Protein AF-A0ABD2P1A4-F1 (afdb_monomer_lite)

Sequence (121 aa):
MTSKWTWSSPDCRTKKAIDFVISDRKDIVKDVSEIDNTLEYNENMSVNILFENIKNTITNAKGIHYHKTNEDQKLNQRTKLLIRRRREMSDKTAEYRSINLEIAKEMRKFRRVKNQKEIKT

Foldseek 3Di:
DPDDFPDADPVRPDTHNPDDDDDPDPLVVVLVVQLVVQQDDDPPDDPVRNVVSNVVSVVVSVVVVDPPPVCPPLADPVLVVLVVVLVVDDPPDPVNVVSVVVSVVRNVVVVVVVVVVVVVD

Radius of gyration: 23.7 Å; chains: 1; bounding box: 42×52×61 Å

pLDDT: mean 74.25, std 13.33, range [42.44, 93.81]

Secondary structure (DSSP, 8-state):
-PPPPSEE-TTS--EE-------S-HHHHHHHHHHHHH----TT--HHHHHHHHHHHHHHHHHHTT-------SS-HHHHHHHHHHHTS-TT-HHHHHHHHHHHHHHHHHHHHHHHHHHT-

Organism: NCBI:txid559131

Structure (mmCIF, N/CA/C/O backbone):
data_AF-A0ABD2P1A4-F1
#
_entry.id   AF-A0ABD2P1A4-F1
#
loop_
_atom_site.group_PDB
_atom_site.id
_atom_site.type_symbol
_atom_site.label_atom_id
_atom_site.label_alt_id
_atom_site.label_comp_id
_atom_site.label_asym_id
_atom_site.label_entity_id
_atom_site.label_seq_id
_atom_site.pdbx_PDB_ins_code
_atom_site.Cartn_x
_atom_site.Cartn_y
_atom_site.Cartn_z
_atom_site.occupancy
_atom_site.B_iso_or_equiv
_atom_site.auth_seq_id
_atom_site.auth_comp_id
_atom_site.auth_asym_id
_atom_site.auth_atom_id
_atom_site.pdbx_PDB_model_num
ATOM 1 N N . MET A 1 1 ? -5.187 17.565 4.190 1.00 42.44 1 MET A N 1
ATOM 2 C CA . MET A 1 1 ? -4.072 17.304 5.122 1.00 42.44 1 MET A CA 1
ATOM 3 C C . MET A 1 1 ? -3.500 18.650 5.514 1.00 42.44 1 MET A C 1
ATOM 5 O O . MET A 1 1 ? -2.906 19.311 4.677 1.00 42.44 1 MET A O 1
ATOM 9 N N . THR A 1 2 ? -3.792 19.116 6.721 1.00 43.03 2 THR A N 1
ATOM 10 C CA . THR A 1 2 ? -3.186 20.326 7.288 1.00 43.03 2 THR A CA 1
ATOM 11 C C . THR A 1 2 ? -1.789 19.969 7.778 1.00 43.03 2 THR A C 1
ATOM 13 O O . THR A 1 2 ? -1.655 19.079 8.614 1.00 43.03 2 THR A O 1
ATOM 16 N N . SER A 1 3 ? -0.756 20.608 7.230 1.00 53.50 3 SER A N 1
ATOM 17 C CA . SER A 1 3 ? 0.633 20.360 7.624 1.00 53.50 3 SER A CA 1
ATOM 18 C C . SER A 1 3 ? 0.848 20.726 9.095 1.00 53.50 3 SER A C 1
ATOM 20 O O . SER A 1 3 ? 0.607 21.868 9.488 1.00 53.50 3 SER A O 1
ATOM 22 N N . LYS A 1 4 ? 1.298 19.760 9.901 1.00 66.50 4 LYS A N 1
ATOM 23 C CA . LYS A 1 4 ? 1.754 19.974 11.279 1.00 66.50 4 LYS A CA 1
ATOM 24 C C . LYS A 1 4 ? 3.238 20.354 11.279 1.00 66.50 4 LYS A C 1
ATOM 26 O O . LYS A 1 4 ? 4.008 19.900 10.436 1.00 66.50 4 LYS A O 1
ATOM 31 N N . TRP A 1 5 ? 3.622 21.238 12.195 1.00 77.12 5 TRP A N 1
ATOM 32 C CA . TRP A 1 5 ? 4.995 21.727 12.319 1.00 77.12 5 TRP A CA 1
ATOM 33 C C . TRP A 1 5 ? 5.827 20.749 13.145 1.00 77.12 5 TRP A C 1
ATOM 35 O O . TRP A 1 5 ? 5.401 20.378 14.233 1.00 77.12 5 TRP A O 1
ATOM 45 N N . THR A 1 6 ? 7.003 20.361 12.652 1.00 73.81 6 THR A N 1
ATOM 46 C CA . THR A 1 6 ? 7.885 19.398 13.335 1.00 73.81 6 THR A CA 1
ATOM 47 C C . THR A 1 6 ? 9.028 20.081 14.091 1.00 73.81 6 THR A C 1
ATOM 49 O O . THR A 1 6 ? 9.654 19.475 14.951 1.00 73.81 6 THR A O 1
ATOM 52 N N . TRP A 1 7 ? 9.260 21.373 13.831 1.00 77.06 7 TRP A N 1
ATOM 53 C CA . TRP A 1 7 ? 10.263 22.184 14.514 1.00 77.06 7 TRP A CA 1
ATOM 54 C C . TRP A 1 7 ? 9.768 23.609 14.776 1.00 77.06 7 TRP A C 1
ATOM 56 O O . TRP A 1 7 ? 9.108 24.223 13.929 1.00 77.06 7 TRP A O 1
ATOM 66 N N . SER A 1 8 ? 10.145 24.163 15.9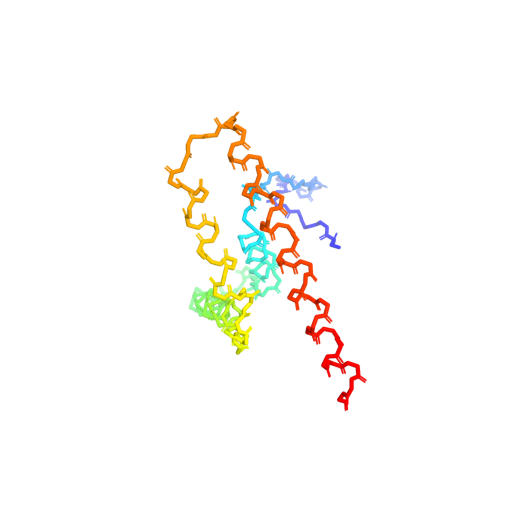28 1.00 83.19 8 SER A N 1
ATOM 67 C CA . SER A 1 8 ? 9.940 25.567 16.286 1.00 83.19 8 SER A CA 1
ATOM 68 C C . SER A 1 8 ? 11.243 26.217 16.737 1.00 83.19 8 SER A C 1
ATOM 70 O O . SER A 1 8 ? 12.062 25.583 17.401 1.00 83.19 8 SER A O 1
ATOM 72 N N . SER A 1 9 ? 11.424 27.494 16.403 1.00 77.75 9 SER A N 1
ATOM 73 C CA . SER A 1 9 ? 12.554 28.284 16.891 1.00 77.75 9 SER A CA 1
ATOM 74 C C . SER A 1 9 ? 12.500 28.458 18.418 1.00 77.75 9 SER A C 1
ATOM 76 O O . SER A 1 9 ? 11.415 28.371 18.994 1.00 77.75 9 SER A O 1
ATOM 78 N N . PRO A 1 10 ? 13.635 28.733 19.093 1.00 81.69 10 PRO A N 1
ATOM 79 C CA . PRO A 1 10 ? 13.676 28.893 20.555 1.00 81.69 10 PRO A CA 1
ATOM 80 C C . PRO A 1 10 ? 12.781 30.017 21.096 1.00 81.69 10 PRO A C 1
ATOM 82 O O . PRO A 1 10 ? 12.360 29.983 22.244 1.00 81.69 10 PRO A O 1
ATOM 85 N N . ASP A 1 11 ? 12.481 31.012 20.262 1.00 83.19 11 ASP A N 1
ATOM 86 C CA . ASP A 1 11 ? 11.553 32.108 20.557 1.00 83.19 11 ASP A CA 1
ATOM 87 C C . ASP A 1 11 ? 10.082 31.765 20.232 1.00 83.19 11 ASP A C 1
ATOM 89 O O . ASP A 1 11 ? 9.206 32.621 20.347 1.00 83.19 11 ASP A O 1
ATOM 93 N N . CYS A 1 12 ? 9.807 30.533 19.791 1.00 70.38 12 CYS A N 1
ATOM 94 C CA . CYS A 1 12 ? 8.507 29.985 19.394 1.00 70.38 12 CYS A CA 1
ATOM 95 C C . CYS A 1 12 ? 7.781 30.728 18.255 1.00 70.38 12 CYS A C 1
ATOM 97 O O . CYS A 1 12 ? 6.631 30.398 17.943 1.00 70.38 12 CYS A O 1
ATOM 99 N N . ARG A 1 13 ? 8.425 31.707 17.604 1.00 76.81 13 ARG A N 1
ATOM 100 C CA . ARG A 1 13 ? 7.808 32.542 16.555 1.00 76.81 13 ARG A CA 1
ATOM 101 C C . ARG A 1 13 ? 7.828 31.882 15.186 1.00 76.81 13 ARG A C 1
ATOM 103 O O . ARG A 1 13 ? 6.876 32.016 14.421 1.00 76.81 13 ARG A O 1
ATOM 110 N N . THR A 1 14 ? 8.901 31.166 14.875 1.00 79.94 14 THR A N 1
ATOM 111 C CA . THR A 1 14 ? 9.063 30.476 13.596 1.00 79.94 14 THR A CA 1
ATOM 112 C C . THR A 1 14 ? 8.731 29.009 13.780 1.00 79.94 14 THR A C 1
ATOM 114 O O . THR A 1 14 ? 9.277 28.349 14.661 1.00 79.94 14 THR A O 1
ATOM 117 N N . LYS A 1 15 ? 7.868 28.476 12.918 1.00 81.44 15 LYS A N 1
ATOM 118 C CA . LYS A 1 15 ? 7.559 27.047 12.865 1.00 81.44 15 LYS A CA 1
ATOM 119 C C . LYS A 1 15 ? 7.850 26.524 11.466 1.00 81.44 15 LYS A C 1
ATOM 121 O O . LYS A 1 15 ? 7.551 27.197 10.481 1.00 81.44 15 LYS A O 1
ATOM 126 N N . LYS A 1 16 ? 8.483 25.358 11.378 1.00 76.06 16 LYS A N 1
ATOM 127 C CA . LYS A 1 16 ? 8.829 24.699 10.115 1.00 76.06 16 LYS A CA 1
ATOM 128 C C . LYS A 1 16 ? 8.499 23.211 10.198 1.00 76.06 16 LYS A C 1
ATOM 130 O O . LYS A 1 16 ? 8.534 22.614 11.268 1.00 76.06 16 LYS A O 1
ATOM 135 N N . ALA A 1 17 ? 8.155 22.622 9.061 1.00 76.19 17 ALA A N 1
ATOM 136 C CA . ALA A 1 17 ? 8.094 21.176 8.896 1.00 76.19 17 ALA A CA 1
ATOM 137 C C . ALA A 1 17 ? 9.409 20.766 8.232 1.00 76.19 17 ALA A C 1
ATOM 139 O O . ALA A 1 17 ? 9.598 21.026 7.044 1.00 76.19 17 ALA A O 1
ATOM 140 N N . ILE A 1 18 ? 10.349 20.265 9.029 1.00 76.31 18 ILE A N 1
ATOM 141 C CA . ILE A 1 18 ? 11.703 19.913 8.569 1.00 76.31 18 ILE A CA 1
ATOM 142 C C . ILE A 1 18 ? 11.986 18.413 8.655 1.00 76.31 18 ILE A C 1
ATOM 144 O O . ILE A 1 18 ? 12.951 17.956 8.048 1.00 76.31 18 ILE A O 1
ATOM 148 N N . ASP A 1 19 ? 11.134 17.653 9.344 1.00 68.50 19 ASP A N 1
ATOM 149 C CA . ASP A 1 19 ? 11.266 16.207 9.490 1.00 68.50 19 ASP A CA 1
ATOM 150 C C . ASP A 1 19 ? 10.358 15.503 8.479 1.00 68.50 19 ASP A C 1
ATOM 152 O O . ASP A 1 19 ? 9.139 15.689 8.473 1.00 68.50 19 ASP A O 1
ATOM 156 N N . PHE A 1 20 ? 10.960 14.695 7.604 1.00 69.50 20 PHE A N 1
ATOM 157 C CA . PHE A 1 20 ? 10.256 13.988 6.537 1.00 69.50 20 PHE A CA 1
ATOM 158 C C . PHE A 1 20 ? 10.558 12.494 6.590 1.00 69.50 20 PHE A C 1
ATOM 160 O O . PHE A 1 20 ? 11.715 12.082 6.647 1.00 69.50 20 PHE A O 1
ATOM 167 N N . VAL A 1 21 ? 9.511 11.677 6.479 1.00 70.00 21 VAL A N 1
ATOM 168 C CA . VAL A 1 21 ? 9.631 10.239 6.219 1.00 70.00 21 VAL A CA 1
ATOM 169 C C . VAL A 1 21 ? 9.236 10.000 4.766 1.00 70.00 21 VAL A C 1
ATOM 171 O O . VAL A 1 21 ? 8.066 10.114 4.405 1.00 70.00 21 VAL A O 1
ATOM 174 N N . ILE A 1 22 ? 10.218 9.699 3.916 1.00 71.25 22 ILE A N 1
ATOM 175 C CA . ILE A 1 22 ? 10.004 9.432 2.490 1.00 71.25 22 ILE A CA 1
ATOM 176 C C . ILE A 1 22 ? 10.047 7.922 2.276 1.00 71.25 22 ILE A C 1
ATOM 178 O O . ILE A 1 22 ? 11.043 7.271 2.581 1.00 71.25 22 ILE A O 1
ATOM 182 N N . SER A 1 23 ? 8.966 7.360 1.739 1.00 68.31 23 SER A N 1
ATOM 183 C CA . SER A 1 23 ? 8.899 5.947 1.382 1.00 68.31 23 SER A CA 1
ATOM 184 C C . SER A 1 23 ? 8.021 5.734 0.152 1.00 68.31 23 SER A C 1
ATOM 186 O O . SER A 1 23 ? 7.025 6.430 -0.043 1.00 68.31 23 SER A O 1
ATOM 188 N N . ASP A 1 24 ? 8.376 4.757 -0.676 1.00 65.38 24 ASP A N 1
ATOM 189 C CA . ASP A 1 24 ? 7.554 4.257 -1.785 1.00 65.38 24 ASP A CA 1
ATOM 190 C C . ASP A 1 24 ? 6.440 3.303 -1.307 1.00 65.38 24 ASP A C 1
ATOM 192 O O . ASP A 1 24 ? 5.502 2.978 -2.045 1.00 65.38 24 ASP A O 1
ATOM 196 N N . ARG A 1 25 ? 6.517 2.893 -0.040 1.00 57.81 25 ARG A N 1
ATOM 197 C CA . ARG A 1 25 ? 5.563 2.045 0.667 1.00 57.81 25 ARG A CA 1
ATOM 198 C C . ARG A 1 25 ? 4.441 2.875 1.289 1.00 57.81 25 ARG A C 1
ATOM 200 O O . ARG A 1 25 ? 4.633 3.602 2.262 1.00 57.81 25 ARG A O 1
ATOM 207 N N . LYS A 1 26 ? 3.235 2.748 0.724 1.00 62.81 26 LYS A N 1
ATOM 208 C CA . LYS A 1 26 ? 2.030 3.485 1.160 1.00 62.81 26 LYS A CA 1
ATOM 209 C C . LYS A 1 26 ? 1.605 3.179 2.602 1.00 62.81 26 LYS A C 1
ATOM 211 O O . LYS A 1 26 ? 0.956 4.014 3.220 1.00 62.81 26 LYS A O 1
ATOM 216 N N . ASP A 1 27 ? 1.953 2.002 3.106 1.00 57.91 27 ASP A N 1
ATOM 217 C CA . ASP A 1 27 ? 1.738 1.552 4.484 1.00 57.91 27 ASP A CA 1
ATOM 218 C C . ASP A 1 27 ? 2.498 2.416 5.499 1.00 57.91 27 ASP A C 1
ATOM 220 O O . ASP A 1 27 ? 1.908 2.905 6.455 1.00 57.91 27 ASP A O 1
ATOM 224 N N . ILE A 1 28 ? 3.765 2.734 5.220 1.00 59.34 28 ILE A N 1
ATOM 225 C CA . ILE A 1 28 ? 4.614 3.526 6.125 1.00 59.34 28 ILE A CA 1
ATOM 226 C C . ILE A 1 28 ? 4.094 4.964 6.266 1.00 59.34 28 ILE A C 1
ATOM 228 O O . ILE A 1 28 ? 4.034 5.509 7.365 1.00 59.34 28 ILE A O 1
ATOM 232 N N . VAL A 1 29 ? 3.680 5.585 5.156 1.00 60.59 29 VAL A N 1
ATOM 233 C CA . VAL A 1 29 ? 3.162 6.967 5.157 1.00 60.59 29 VAL A CA 1
ATOM 234 C C . VAL A 1 29 ? 1.831 7.068 5.913 1.00 60.59 29 VAL A C 1
ATOM 236 O O . VAL A 1 29 ? 1.573 8.073 6.577 1.00 60.59 29 VAL A O 1
ATOM 239 N N . LYS A 1 30 ? 0.990 6.028 5.837 1.00 56.06 30 LYS A N 1
ATOM 240 C CA . LYS A 1 30 ? -0.293 5.981 6.544 1.00 56.06 30 LYS A CA 1
ATOM 241 C C . LYS A 1 30 ? -0.091 5.857 8.058 1.00 56.06 30 LYS A C 1
ATOM 243 O O . LYS A 1 30 ? -0.689 6.643 8.791 1.00 56.06 30 LYS A O 1
ATOM 248 N N . ASP A 1 31 ? 0.797 4.967 8.501 1.00 54.66 31 ASP A N 1
ATOM 249 C CA . ASP A 1 31 ? 1.088 4.745 9.924 1.00 54.66 31 ASP A CA 1
ATOM 250 C C . ASP A 1 31 ? 1.587 6.022 10.619 1.00 54.66 31 ASP A C 1
ATOM 252 O O . ASP A 1 31 ? 1.093 6.381 11.685 1.00 54.66 31 ASP A O 1
ATOM 256 N N . VAL A 1 32 ? 2.506 6.765 9.988 1.00 58.88 32 VAL A N 1
ATOM 257 C CA . VAL A 1 32 ? 3.028 8.030 10.543 1.00 58.88 32 VAL A CA 1
ATOM 258 C C . VAL A 1 32 ? 1.916 9.071 10.717 1.00 58.88 32 VAL A C 1
ATOM 260 O O . VAL A 1 32 ? 1.868 9.756 11.736 1.00 58.88 32 VAL A O 1
ATOM 263 N N . SER A 1 33 ? 0.991 9.167 9.758 1.00 59.19 33 SER A N 1
ATOM 264 C CA . SER A 1 33 ? -0.130 10.114 9.838 1.00 59.19 33 SER A CA 1
ATOM 265 C C . SER A 1 33 ? -1.166 9.752 10.907 1.00 59.19 33 SER A C 1
ATOM 267 O O . SER A 1 33 ? -1.824 10.636 11.451 1.00 59.19 33 SER A O 1
ATOM 269 N N . GLU A 1 34 ? -1.326 8.463 11.207 1.00 56.56 34 GLU A N 1
ATOM 270 C CA . GLU A 1 34 ? -2.279 7.971 12.203 1.00 56.56 34 GLU A CA 1
ATOM 271 C C . GLU A 1 34 ? -1.714 8.134 13.618 1.00 56.56 34 GLU A C 1
ATOM 273 O O . GLU A 1 34 ? -2.396 8.692 14.474 1.00 56.56 34 GLU A O 1
ATOM 278 N N . ILE A 1 35 ? -0.431 7.798 13.815 1.00 61.44 35 ILE A N 1
ATOM 279 C CA . ILE A 1 35 ? 0.319 8.015 15.064 1.00 61.44 35 ILE A CA 1
ATOM 280 C C . ILE A 1 35 ? 0.265 9.485 15.501 1.00 61.44 35 ILE A C 1
ATOM 282 O O . ILE A 1 35 ? -0.014 9.776 16.663 1.00 61.44 35 ILE A O 1
ATOM 286 N N . ASP A 1 36 ? 0.490 10.410 14.568 1.00 61.06 36 ASP A N 1
ATOM 287 C CA . ASP A 1 36 ? 0.467 11.854 14.825 1.00 61.06 36 ASP A CA 1
ATOM 288 C C . ASP A 1 36 ? -0.936 12.360 15.232 1.00 61.06 36 ASP A C 1
ATOM 290 O O . ASP A 1 36 ? -1.075 13.345 15.955 1.00 61.06 36 ASP A O 1
ATOM 294 N N . ASN A 1 37 ? -2.012 11.692 14.809 1.00 61.00 37 ASN A N 1
ATOM 295 C CA . ASN A 1 37 ? -3.377 12.083 15.178 1.00 61.00 37 ASN A CA 1
ATOM 296 C C . ASN A 1 37 ? -3.868 11.458 16.490 1.00 61.00 37 ASN A C 1
ATOM 298 O O . ASN A 1 37 ? -4.813 11.984 17.073 1.00 61.00 37 ASN A O 1
ATOM 302 N N . THR A 1 38 ? -3.256 10.366 16.953 1.00 61.56 38 THR A N 1
ATOM 303 C CA . THR A 1 38 ? -3.687 9.638 18.161 1.00 61.56 38 THR A CA 1
ATOM 304 C C . THR A 1 38 ? -2.789 9.842 19.376 1.00 61.56 38 THR A C 1
ATOM 306 O O . THR A 1 38 ? -3.219 9.563 20.494 1.00 61.56 38 THR A O 1
ATOM 309 N N . LEU A 1 39 ? -1.548 10.304 19.195 1.00 66.31 39 LEU A N 1
ATOM 310 C CA . LEU A 1 39 ? -0.668 10.621 20.318 1.00 66.31 39 LEU A CA 1
ATOM 311 C C . LEU A 1 39 ? -1.052 11.967 20.934 1.00 66.31 39 LEU A C 1
ATOM 313 O O . LEU A 1 39 ? -0.596 13.027 20.509 1.00 66.31 39 LEU A O 1
ATOM 317 N N . GLU A 1 40 ? -1.867 11.915 21.983 1.00 66.44 40 GLU A N 1
ATOM 318 C CA . GLU A 1 40 ? -2.057 13.054 22.875 1.00 66.44 40 GLU A CA 1
ATOM 319 C C . GLU A 1 40 ? -0.838 13.200 23.791 1.00 66.44 40 GLU A C 1
ATOM 321 O O . GLU A 1 40 ? -0.569 12.354 24.649 1.00 66.44 40 GLU A O 1
ATOM 326 N N . TYR A 1 41 ? -0.097 14.292 23.601 1.00 64.31 41 TYR A N 1
ATOM 327 C CA . TYR A 1 41 ? 1.013 14.690 24.457 1.00 64.31 41 TYR A CA 1
ATOM 328 C C . TYR A 1 41 ? 0.663 15.975 25.209 1.00 64.31 41 TYR A C 1
ATOM 330 O O . TYR A 1 41 ? 0.202 16.953 24.622 1.00 64.31 41 TYR A O 1
A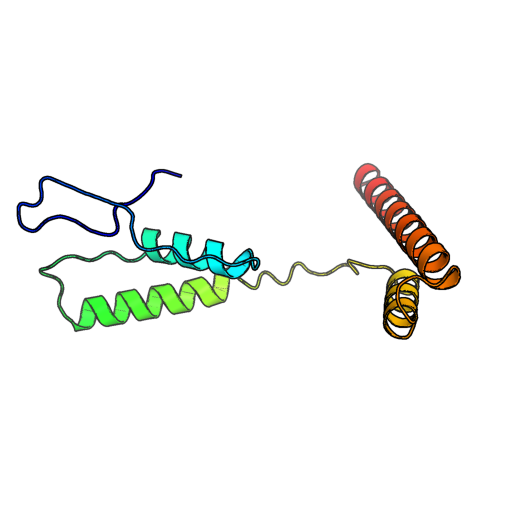TOM 338 N N . ASN A 1 42 ? 0.911 15.971 26.517 1.00 70.06 42 ASN A N 1
ATOM 339 C CA . ASN A 1 42 ? 0.805 17.136 27.386 1.00 70.06 42 ASN A CA 1
ATOM 340 C C . ASN A 1 42 ? 2.035 17.150 28.301 1.00 70.06 42 ASN A C 1
ATOM 342 O O . ASN A 1 42 ? 2.378 16.119 28.875 1.00 70.06 42 ASN A O 1
ATOM 346 N N . GLU A 1 43 ? 2.683 18.303 28.452 1.00 72.62 43 GLU A N 1
ATOM 347 C CA . GLU A 1 43 ? 3.892 18.470 29.273 1.00 72.62 43 GLU A CA 1
ATOM 348 C C . GLU A 1 43 ? 3.675 18.089 30.749 1.00 72.62 43 GLU A C 1
ATOM 350 O O . GLU A 1 43 ? 4.606 17.658 31.422 1.00 72.62 43 GLU A O 1
ATOM 355 N N . ASN A 1 44 ? 2.432 18.168 31.237 1.00 80.56 44 ASN A N 1
ATOM 356 C CA . ASN A 1 44 ? 2.053 17.798 32.605 1.00 80.56 44 ASN A CA 1
ATOM 357 C C . ASN A 1 44 ? 1.638 16.322 32.754 1.00 80.56 44 ASN A C 1
ATOM 359 O O . ASN A 1 44 ? 1.158 15.906 33.811 1.00 80.56 44 ASN A O 1
ATOM 363 N N . MET A 1 45 ? 1.760 15.523 31.694 1.00 81.38 45 MET A N 1
ATOM 364 C CA . MET A 1 45 ? 1.371 14.118 31.704 1.00 81.38 45 MET A CA 1
ATOM 365 C C . MET A 1 45 ? 2.407 13.274 32.457 1.00 81.38 45 MET A C 1
ATOM 367 O O . MET A 1 45 ? 3.608 13.365 32.217 1.00 81.38 45 MET A O 1
ATOM 371 N N . SER A 1 46 ? 1.940 12.401 33.354 1.00 85.75 46 SER A N 1
ATOM 372 C CA . SER A 1 46 ? 2.814 11.425 34.014 1.00 85.75 46 SER A CA 1
ATOM 373 C C . SER A 1 46 ? 3.440 10.473 32.990 1.00 85.75 46 SER A C 1
ATOM 375 O O . SER A 1 46 ? 2.771 10.034 32.052 1.00 85.75 46 SER A O 1
ATOM 377 N N . VAL A 1 47 ? 4.701 10.087 33.218 1.00 80.25 47 VAL A N 1
ATOM 378 C CA . VAL A 1 47 ? 5.452 9.135 32.377 1.00 80.25 47 VAL A CA 1
ATOM 379 C C . VAL A 1 47 ? 4.666 7.840 32.140 1.00 80.25 47 VAL A C 1
ATOM 381 O O . VAL A 1 47 ? 4.680 7.303 31.035 1.00 80.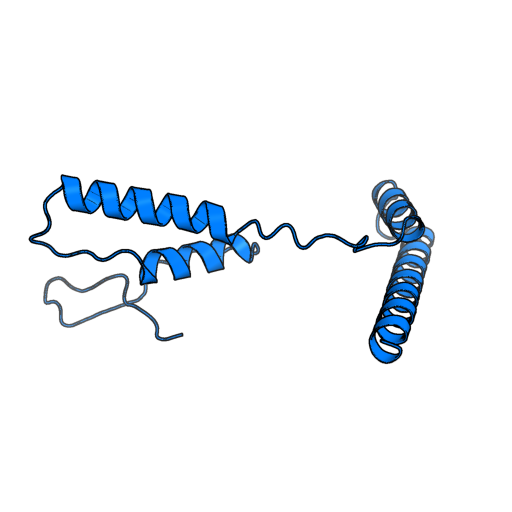25 47 VAL A O 1
ATOM 384 N N . ASN A 1 48 ? 3.917 7.373 33.142 1.00 81.69 48 ASN A N 1
ATOM 385 C CA . ASN A 1 48 ? 3.102 6.161 33.030 1.00 81.69 48 ASN A CA 1
ATOM 386 C C . ASN A 1 48 ? 1.949 6.320 32.028 1.00 81.69 48 ASN A C 1
ATOM 388 O O . ASN A 1 48 ? 1.654 5.399 31.273 1.00 81.69 48 ASN A O 1
ATOM 392 N N . ILE A 1 49 ? 1.316 7.495 31.999 1.00 81.00 49 ILE A N 1
ATOM 393 C CA . ILE A 1 49 ? 0.214 7.789 31.076 1.00 81.00 49 ILE A CA 1
ATOM 394 C C . ILE A 1 49 ? 0.763 7.895 29.650 1.00 81.00 49 ILE A C 1
ATOM 396 O O . ILE A 1 49 ? 0.201 7.309 28.728 1.00 81.00 49 ILE A O 1
ATOM 400 N N . LEU A 1 50 ? 1.912 8.556 29.477 1.00 80.00 50 LEU A N 1
ATOM 401 C CA . LEU A 1 50 ? 2.589 8.636 28.183 1.00 80.00 50 LEU A CA 1
ATOM 402 C C . LEU A 1 50 ? 2.956 7.244 27.645 1.00 80.00 50 LEU A C 1
ATOM 404 O O . LEU A 1 50 ? 2.732 6.952 26.470 1.00 80.00 50 LEU A O 1
ATOM 408 N N . PHE A 1 51 ? 3.486 6.374 28.507 1.00 79.00 51 PHE A N 1
ATOM 409 C CA . PHE A 1 51 ? 3.840 5.006 28.137 1.00 79.00 51 PHE A CA 1
ATOM 410 C C . PHE A 1 51 ? 2.622 4.204 27.656 1.00 79.00 51 PHE A C 1
ATOM 412 O O . PHE A 1 51 ? 2.680 3.569 26.600 1.00 79.00 51 PHE A O 1
ATOM 419 N N . GLU A 1 52 ? 1.502 4.272 28.379 1.00 82.69 52 GLU A N 1
ATOM 420 C CA . GLU A 1 52 ? 0.271 3.584 27.974 1.00 82.69 52 GLU A CA 1
ATOM 421 C C . GLU A 1 52 ? -0.327 4.176 26.686 1.00 82.69 52 GLU A C 1
ATOM 423 O O . GLU A 1 52 ? -0.762 3.420 25.816 1.00 82.69 52 GLU A O 1
ATOM 428 N N . ASN A 1 53 ? -0.256 5.495 26.479 1.00 79.94 53 ASN A N 1
ATOM 429 C CA . ASN A 1 53 ? -0.699 6.135 25.233 1.00 79.94 53 ASN A CA 1
ATOM 430 C C . ASN A 1 53 ? 0.108 5.655 24.014 1.00 79.94 53 ASN A C 1
ATOM 432 O O . ASN A 1 53 ? -0.471 5.319 22.974 1.00 79.94 53 ASN A O 1
ATOM 436 N N . ILE A 1 54 ? 1.435 5.556 24.144 1.00 79.81 54 ILE A N 1
ATOM 437 C CA . ILE A 1 54 ? 2.318 5.032 23.088 1.00 79.81 54 ILE A CA 1
ATOM 438 C C . ILE A 1 54 ? 1.987 3.565 22.797 1.00 79.81 54 ILE A C 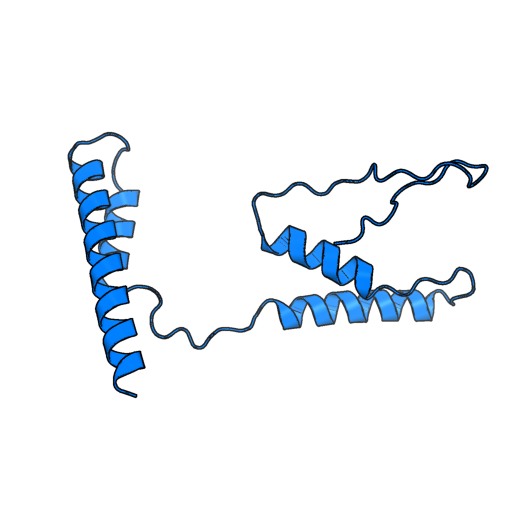1
ATOM 440 O O . ILE A 1 54 ? 1.811 3.172 21.640 1.00 79.81 54 ILE A O 1
ATOM 444 N N . LYS A 1 55 ? 1.859 2.747 23.843 1.00 80.69 55 LYS A N 1
ATOM 445 C CA . LYS A 1 55 ? 1.552 1.317 23.731 1.00 80.69 55 LYS A CA 1
ATOM 446 C C . LYS A 1 55 ? 0.196 1.071 23.066 1.00 80.69 55 LYS A C 1
ATOM 448 O O . LYS A 1 55 ? 0.104 0.221 22.175 1.00 80.69 55 LYS A O 1
ATOM 453 N N . ASN A 1 56 ? -0.832 1.830 23.440 1.00 79.81 56 ASN A N 1
ATOM 454 C CA . ASN A 1 56 ? -2.165 1.747 22.842 1.00 79.81 56 ASN A CA 1
ATOM 455 C C . ASN A 1 56 ? -2.147 2.170 21.372 1.00 79.81 56 ASN A C 1
ATOM 457 O O . ASN A 1 56 ? -2.679 1.453 20.526 1.00 79.81 56 ASN A O 1
ATOM 461 N N . THR A 1 57 ? -1.459 3.266 21.047 1.00 76.00 57 THR A N 1
ATOM 462 C CA . THR A 1 57 ? -1.307 3.744 19.665 1.00 76.00 57 THR A CA 1
ATOM 463 C C . THR A 1 57 ? -0.654 2.686 18.774 1.00 76.00 57 THR A C 1
ATOM 465 O O . THR A 1 57 ? -1.188 2.338 17.721 1.00 76.00 57 THR A O 1
ATOM 468 N N . ILE A 1 58 ? 0.456 2.093 19.225 1.00 73.69 58 ILE A N 1
ATOM 469 C CA . ILE A 1 58 ? 1.154 1.027 18.489 1.00 73.69 58 ILE A CA 1
ATOM 470 C C . ILE A 1 58 ? 0.262 -0.211 18.324 1.00 73.69 58 ILE A C 1
ATOM 472 O O . ILE A 1 58 ? 0.268 -0.854 17.273 1.00 73.69 58 ILE A O 1
ATOM 476 N N . THR A 1 59 ? -0.499 -0.574 19.356 1.00 74.06 59 THR A N 1
ATOM 477 C CA . THR A 1 59 ? -1.383 -1.750 19.318 1.00 74.06 59 THR A CA 1
ATOM 478 C C . THR A 1 59 ? -2.552 -1.542 18.354 1.00 74.06 59 THR A C 1
ATOM 480 O O . THR A 1 59 ? -2.862 -2.440 17.569 1.00 74.06 59 THR A O 1
ATOM 483 N N . ASN A 1 60 ? -3.139 -0.346 18.333 1.00 68.62 60 ASN A N 1
ATOM 484 C CA . ASN A 1 60 ? -4.212 0.013 17.406 1.00 68.62 60 ASN A CA 1
ATOM 485 C C . ASN A 1 60 ? -3.720 0.058 15.954 1.00 68.62 60 ASN A C 1
ATOM 487 O O . ASN A 1 60 ? -4.362 -0.525 15.079 1.00 68.62 60 ASN A O 1
ATOM 491 N N . ALA A 1 61 ? -2.541 0.638 15.704 1.00 64.25 61 ALA A N 1
ATOM 492 C CA . ALA A 1 61 ? -1.920 0.644 14.377 1.00 64.25 61 ALA A CA 1
ATOM 493 C C . ALA A 1 61 ? -1.730 -0.784 13.821 1.00 64.25 61 ALA A C 1
ATOM 495 O O . ALA A 1 61 ? -2.012 -1.053 12.652 1.00 64.25 61 ALA A O 1
ATOM 496 N N . LYS A 1 62 ? -1.358 -1.752 14.675 1.00 63.59 62 LYS A N 1
ATOM 497 C CA . LYS A 1 62 ? -1.257 -3.171 14.279 1.00 63.59 62 LYS A CA 1
ATOM 498 C C . LYS A 1 62 ? -2.600 -3.778 13.848 1.00 63.59 62 LYS A C 1
ATOM 500 O O . LYS A 1 62 ? -2.615 -4.627 12.956 1.00 63.59 62 LYS A O 1
ATOM 505 N N . GLY A 1 63 ? -3.709 -3.374 14.472 1.00 58.12 63 GLY A N 1
ATOM 506 C CA . GLY A 1 63 ? -5.051 -3.904 14.199 1.00 58.12 63 GLY A CA 1
ATOM 507 C C . GLY A 1 63 ? -5.691 -3.358 12.919 1.00 58.12 63 GLY A C 1
ATOM 508 O O . GLY A 1 63 ? -6.371 -4.094 12.205 1.00 58.12 63 GLY A O 1
ATOM 509 N N . ILE A 1 64 ? -5.429 -2.094 12.584 1.00 56.62 64 ILE A N 1
ATOM 510 C CA . ILE A 1 64 ? -6.018 -1.409 11.419 1.00 56.62 64 ILE A CA 1
ATOM 511 C C . ILE A 1 64 ? -5.382 -1.889 10.103 1.00 56.62 64 ILE A C 1
ATOM 513 O O . ILE A 1 64 ? -6.026 -1.900 9.049 1.00 56.62 64 ILE A O 1
ATOM 517 N N . HIS A 1 65 ? -4.129 -2.353 10.145 1.00 47.81 65 HIS A N 1
ATOM 518 C CA . HIS A 1 65 ? -3.380 -2.701 8.938 1.00 47.81 65 HIS A CA 1
ATOM 519 C C . HIS A 1 65 ? -3.696 -4.097 8.357 1.00 47.81 65 HIS A C 1
ATOM 521 O O . HIS A 1 65 ? -3.319 -4.397 7.219 1.00 47.81 65 HIS A O 1
ATOM 527 N N . TYR A 1 66 ? -4.439 -4.939 9.083 1.00 43.66 66 TYR A N 1
ATOM 528 C CA . TYR A 1 66 ? -4.822 -6.280 8.631 1.00 43.66 66 TYR A CA 1
ATOM 529 C C . TYR A 1 66 ? -6.334 -6.498 8.646 1.00 43.66 66 TYR A C 1
ATOM 531 O O . TYR A 1 66 ? -6.831 -7.512 9.136 1.00 43.66 66 TYR A O 1
ATOM 539 N N . HIS A 1 67 ? -7.085 -5.646 7.949 1.00 44.34 67 HIS A N 1
ATOM 540 C CA . HIS A 1 67 ? -8.232 -6.204 7.243 1.00 44.34 67 HIS A CA 1
ATOM 541 C C . HIS A 1 67 ? -7.677 -7.168 6.186 1.00 44.34 67 HIS A C 1
ATOM 543 O O . HIS A 1 67 ? -7.369 -6.774 5.056 1.00 44.34 67 HIS A O 1
ATOM 549 N N . LYS A 1 68 ? -7.547 -8.454 6.544 1.00 47.50 68 LYS A N 1
ATOM 550 C CA . LYS A 1 68 ? -7.658 -9.538 5.566 1.00 47.50 68 LYS A CA 1
ATOM 551 C C . LYS A 1 68 ? -9.032 -9.355 4.934 1.00 47.50 68 LYS A C 1
ATOM 553 O O . LYS A 1 68 ? -10.019 -9.914 5.395 1.00 47.50 68 LYS A O 1
ATOM 558 N N . THR A 1 69 ? -9.106 -8.498 3.916 1.00 48.25 69 THR A N 1
ATOM 559 C CA . THR A 1 69 ? -10.185 -8.557 2.935 1.00 48.25 69 THR A CA 1
ATOM 560 C C . THR A 1 69 ? -10.292 -10.026 2.595 1.00 48.25 69 THR A C 1
ATOM 562 O O . THR A 1 69 ? -9.271 -10.623 2.263 1.00 48.25 69 THR A O 1
ATOM 565 N N . ASN A 1 70 ? -11.457 -10.627 2.837 1.00 52.31 70 ASN A N 1
ATOM 566 C CA . ASN A 1 70 ? -11.699 -12.023 2.514 1.00 52.31 70 ASN A CA 1
ATOM 567 C C . ASN A 1 70 ? -11.363 -12.139 1.022 1.00 52.31 70 ASN A C 1
ATOM 569 O O . ASN A 1 70 ? -12.059 -11.567 0.183 1.00 52.31 70 ASN A O 1
ATOM 573 N N . GLU A 1 71 ? -10.160 -12.640 0.727 1.00 51.72 71 GLU A N 1
ATOM 574 C CA . GLU A 1 71 ? -9.524 -12.487 -0.574 1.00 51.72 71 GLU A CA 1
ATOM 575 C C . GLU A 1 71 ? -10.162 -13.508 -1.499 1.00 51.72 71 GLU A C 1
ATOM 577 O O . GLU A 1 71 ? -9.557 -14.528 -1.833 1.00 51.72 71 GLU A O 1
ATOM 582 N N . ASP A 1 72 ? -11.377 -13.223 -1.955 1.00 56.53 72 ASP A N 1
ATOM 583 C CA . ASP A 1 72 ? -11.841 -13.784 -3.209 1.00 56.53 72 ASP A CA 1
ATOM 584 C C . ASP A 1 72 ? -10.731 -13.514 -4.223 1.00 56.53 72 ASP A C 1
ATOM 586 O O . ASP A 1 72 ? -10.377 -12.359 -4.480 1.00 56.53 72 ASP A O 1
ATOM 590 N N . GLN A 1 73 ? -10.097 -14.603 -4.672 1.00 65.69 73 GLN A N 1
ATOM 591 C CA . GLN A 1 73 ? -8.808 -14.639 -5.360 1.00 65.69 73 GLN A CA 1
ATOM 592 C C . GLN A 1 73 ? -8.550 -13.373 -6.189 1.00 65.69 73 GLN A C 1
ATOM 594 O O . GLN A 1 73 ? -8.999 -13.274 -7.329 1.00 65.69 73 GLN A O 1
ATOM 599 N N . LYS A 1 74 ? -7.770 -12.421 -5.650 1.00 68.44 74 LYS A N 1
ATOM 600 C CA . LYS A 1 74 ? -7.445 -11.144 -6.326 1.00 68.44 74 LYS A CA 1
ATOM 601 C C . LYS A 1 74 ? -6.853 -11.338 -7.729 1.00 68.44 74 LYS A C 1
ATOM 603 O O . LYS A 1 74 ? -6.895 -10.432 -8.559 1.00 68.44 74 LYS A O 1
ATOM 608 N N . LEU A 1 75 ? -6.290 -12.519 -7.988 1.00 74.69 75 LEU A N 1
ATOM 609 C CA . LEU A 1 75 ? -5.747 -12.949 -9.269 1.00 74.69 75 LEU A CA 1
ATOM 610 C C . LEU A 1 75 ? -6.214 -14.373 -9.575 1.00 74.69 75 LEU A C 1
ATOM 612 O O . LEU A 1 75 ? -6.073 -15.262 -8.729 1.00 74.69 75 LEU A O 1
ATOM 616 N N . ASN A 1 76 ? -6.668 -14.604 -10.809 1.00 84.38 76 ASN A N 1
ATOM 617 C CA . ASN A 1 76 ? -6.941 -15.954 -11.296 1.00 84.38 76 ASN A CA 1
ATOM 618 C C . ASN A 1 76 ? -5.642 -16.796 -11.343 1.00 84.38 76 ASN A C 1
ATOM 620 O O . ASN A 1 76 ? -4.529 -16.265 -11.440 1.00 84.38 76 ASN A O 1
ATOM 624 N N . GLN A 1 77 ? -5.770 -18.124 -11.269 1.00 86.25 77 GLN A N 1
ATOM 625 C CA . GLN A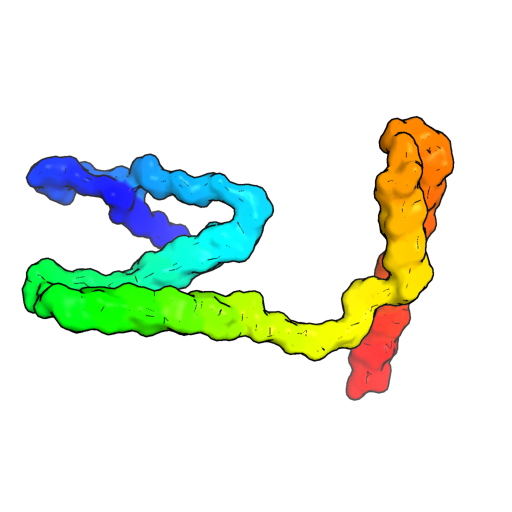 1 77 ? -4.618 -19.039 -11.250 1.00 86.25 77 GLN A CA 1
ATOM 626 C C . GLN A 1 77 ? -3.715 -18.877 -12.485 1.00 86.25 77 GLN A C 1
ATOM 628 O O . GLN A 1 77 ? -2.491 -18.868 -12.359 1.00 86.25 77 GLN A O 1
ATOM 633 N N . ARG A 1 78 ? -4.305 -18.653 -13.666 1.00 88.31 78 ARG A N 1
ATOM 634 C CA . ARG A 1 78 ? -3.567 -18.430 -14.918 1.00 88.31 78 ARG A CA 1
ATOM 635 C C . ARG A 1 78 ? -2.648 -17.208 -14.847 1.00 88.31 78 ARG A C 1
ATOM 637 O O . ARG A 1 78 ? -1.487 -17.289 -15.231 1.00 88.31 78 ARG A O 1
ATOM 644 N N . THR A 1 79 ? -3.126 -16.097 -14.296 1.00 88.31 79 THR A N 1
ATOM 645 C CA . THR A 1 79 ? -2.339 -14.867 -14.130 1.00 88.31 79 THR A CA 1
ATOM 646 C C . THR A 1 79 ? -1.179 -15.093 -13.164 1.00 88.31 79 THR A C 1
ATOM 648 O O . THR A 1 79 ? -0.080 -14.603 -13.412 1.00 88.31 79 THR A O 1
ATOM 651 N N . LYS A 1 80 ? -1.377 -15.885 -12.098 1.00 88.38 80 LYS A N 1
ATOM 652 C CA . LYS A 1 80 ? -0.292 -16.253 -11.171 1.00 88.38 80 LYS A CA 1
ATOM 653 C C . LYS A 1 80 ? 0.818 -17.032 -11.884 1.00 88.38 80 LYS A C 1
ATOM 655 O O . LYS A 1 80 ? 1.991 -16.719 -11.690 1.00 88.38 80 LYS A O 1
ATOM 660 N N . LEU A 1 81 ? 0.455 -17.990 -12.740 1.00 91.56 81 LEU A N 1
ATOM 661 C CA . LEU A 1 81 ? 1.412 -18.763 -13.540 1.00 91.56 81 LEU A CA 1
ATOM 662 C C . LEU A 1 81 ? 2.178 -17.879 -14.532 1.00 91.56 81 LEU A C 1
ATOM 664 O O . LEU A 1 81 ? 3.399 -17.976 -14.612 1.00 91.56 81 LEU A O 1
ATOM 668 N N . LEU A 1 82 ? 1.493 -16.969 -15.230 1.00 91.12 82 LEU A N 1
ATOM 669 C CA . LEU A 1 82 ? 2.135 -16.044 -16.170 1.00 91.12 82 LEU A CA 1
ATOM 670 C C . LEU A 1 82 ? 3.110 -15.086 -15.471 1.00 91.12 82 LEU A C 1
ATOM 672 O O . LEU A 1 82 ? 4.208 -14.855 -15.969 1.00 91.12 82 LEU A O 1
ATOM 676 N N . ILE A 1 83 ? 2.741 -14.557 -14.299 1.00 88.00 83 ILE A N 1
ATOM 677 C CA . ILE A 1 83 ? 3.628 -13.701 -13.498 1.00 88.00 83 ILE A CA 1
ATOM 678 C C . ILE A 1 83 ? 4.854 -14.484 -13.026 1.00 88.00 83 ILE A C 1
ATOM 680 O O . ILE A 1 83 ? 5.958 -13.943 -13.065 1.00 88.00 83 ILE A O 1
ATOM 684 N N . ARG A 1 84 ? 4.678 -15.739 -12.593 1.00 89.81 84 ARG A N 1
ATOM 685 C CA . ARG A 1 84 ? 5.795 -16.605 -12.200 1.00 89.81 84 ARG A CA 1
ATOM 686 C C . ARG A 1 84 ? 6.735 -16.847 -13.378 1.00 89.81 84 ARG A C 1
ATOM 688 O O . ARG A 1 84 ? 7.913 -16.536 -13.262 1.00 89.81 84 ARG A O 1
ATOM 695 N N . ARG A 1 85 ? 6.195 -17.266 -14.526 1.00 87.81 85 ARG A N 1
ATOM 696 C CA . ARG A 1 85 ? 6.968 -17.467 -15.758 1.00 87.81 85 ARG A CA 1
ATOM 697 C C . ARG A 1 85 ? 7.721 -16.201 -16.162 1.00 87.81 85 ARG A C 1
ATOM 699 O O . ARG A 1 85 ? 8.889 -16.275 -16.501 1.00 87.81 85 ARG A O 1
ATOM 706 N N . ARG A 1 86 ? 7.096 -15.022 -16.059 1.00 89.38 86 ARG A N 1
ATOM 707 C CA . ARG A 1 86 ? 7.762 -13.740 -16.338 1.00 89.38 86 ARG A CA 1
ATOM 708 C C . ARG A 1 86 ? 8.988 -13.500 -15.450 1.00 89.38 86 ARG A C 1
ATOM 710 O O . ARG A 1 86 ? 9.968 -12.962 -15.941 1.00 89.38 86 ARG A O 1
ATOM 717 N N . ARG A 1 87 ? 8.923 -13.857 -14.161 1.00 86.62 87 ARG A N 1
ATOM 718 C CA . ARG A 1 87 ? 10.028 -13.664 -13.197 1.00 86.62 87 ARG A CA 1
ATOM 719 C C . ARG A 1 87 ? 11.229 -14.561 -13.479 1.00 86.62 87 ARG A C 1
ATOM 721 O O . ARG A 1 87 ? 12.330 -14.229 -13.069 1.00 86.62 87 ARG A O 1
ATOM 728 N N . GLU A 1 88 ? 10.999 -15.688 -14.139 1.00 87.06 88 GLU A N 1
ATOM 729 C CA . GLU A 1 88 ? 12.033 -16.660 -14.496 1.00 87.06 88 GLU A CA 1
ATOM 730 C C . GLU A 1 88 ? 12.748 -16.283 -15.811 1.00 87.06 88 GLU A C 1
ATOM 732 O O . GLU A 1 88 ? 13.730 -16.922 -16.176 1.00 87.06 88 GLU A O 1
ATOM 737 N N . MET A 1 89 ? 12.291 -15.242 -16.524 1.00 79.06 89 MET A N 1
ATOM 738 C CA . MET A 1 89 ? 12.861 -14.821 -17.809 1.00 79.06 89 MET A CA 1
ATOM 739 C C . MET A 1 89 ? 13.698 -13.545 -17.716 1.00 79.06 89 MET A C 1
ATOM 741 O O . MET A 1 89 ? 13.487 -12.696 -16.856 1.00 79.06 89 MET A O 1
ATOM 745 N N . SER A 1 90 ? 14.607 -13.388 -18.682 1.00 79.31 90 SER A N 1
ATOM 746 C CA . SER A 1 90 ? 15.394 -12.168 -18.863 1.00 79.31 90 SER A CA 1
ATOM 747 C C . SER A 1 90 ? 14.538 -11.019 -19.409 1.00 79.31 90 SER A C 1
ATOM 749 O O . SER A 1 90 ? 13.825 -11.164 -20.417 1.00 79.31 90 SER A O 1
ATOM 751 N N . ASP A 1 91 ? 14.634 -9.866 -18.746 1.00 70.06 91 ASP A N 1
ATOM 752 C CA . ASP A 1 91 ? 13.996 -8.626 -19.170 1.00 70.06 91 ASP A CA 1
ATOM 753 C C . ASP A 1 91 ? 14.502 -8.226 -20.573 1.00 70.06 91 ASP A C 1
ATOM 755 O O . ASP A 1 91 ? 15.682 -8.362 -20.891 1.00 70.06 91 ASP A O 1
ATOM 759 N N . LYS A 1 92 ? 13.607 -7.679 -21.412 1.00 75.12 92 LYS A N 1
ATOM 760 C CA . LYS A 1 92 ? 13.842 -7.207 -22.806 1.00 75.12 92 LYS A CA 1
ATOM 761 C C . LYS A 1 92 ? 13.762 -8.260 -23.924 1.00 75.12 92 LYS A C 1
ATOM 763 O O . LYS A 1 92 ? 13.839 -7.893 -25.100 1.00 75.12 92 LYS A O 1
ATOM 768 N N . THR A 1 93 ? 13.488 -9.525 -23.614 1.00 83.25 93 THR A N 1
ATOM 769 C CA . THR A 1 93 ? 13.188 -10.537 -24.646 1.00 83.25 93 THR A CA 1
ATOM 770 C C . THR A 1 93 ? 11.830 -10.283 -25.329 1.00 83.25 93 THR A C 1
ATOM 772 O O . THR A 1 93 ? 10.933 -9.630 -24.781 1.00 83.25 93 THR A O 1
ATOM 775 N N . ALA A 1 94 ? 11.656 -10.770 -26.564 1.00 87.25 94 ALA A N 1
ATOM 776 C CA . ALA A 1 94 ? 10.359 -10.718 -27.253 1.00 87.25 94 ALA A CA 1
ATOM 777 C C . ALA A 1 94 ? 9.285 -11.516 -26.488 1.00 87.25 94 ALA A C 1
ATOM 779 O O . ALA A 1 94 ? 8.140 -11.076 -26.375 1.00 87.25 94 ALA A O 1
ATOM 780 N N . GLU A 1 95 ? 9.685 -12.632 -25.877 1.00 86.44 95 GLU A N 1
ATOM 781 C CA . GLU A 1 95 ? 8.829 -13.452 -25.021 1.00 86.44 95 GLU A CA 1
ATOM 782 C C . GLU A 1 95 ? 8.404 -12.718 -23.746 1.00 86.44 95 GLU A C 1
ATOM 784 O O . GLU A 1 95 ? 7.253 -12.799 -23.328 1.00 86.44 95 GLU A O 1
ATOM 789 N N . TYR A 1 96 ? 9.285 -11.919 -23.140 1.00 89.19 96 TYR A N 1
ATOM 790 C CA . TYR A 1 96 ? 8.911 -11.105 -21.983 1.00 89.19 96 TYR A CA 1
ATOM 791 C C . TYR A 1 96 ? 7.797 -10.108 -22.327 1.00 89.19 96 TYR A C 1
ATOM 793 O O . TYR A 1 96 ? 6.834 -9.924 -21.573 1.00 89.19 96 TYR A O 1
ATOM 801 N N . ARG A 1 97 ? 7.898 -9.484 -23.508 1.00 88.62 97 ARG A N 1
ATOM 802 C CA . ARG A 1 97 ? 6.868 -8.575 -24.027 1.00 88.62 97 ARG A CA 1
ATOM 803 C C . ARG A 1 97 ? 5.555 -9.310 -24.294 1.00 88.62 97 ARG A C 1
ATOM 805 O O . ARG A 1 97 ? 4.501 -8.792 -23.920 1.00 88.62 97 ARG A O 1
ATOM 812 N N . SER A 1 98 ? 5.598 -10.508 -24.878 1.00 91.56 98 SER A N 1
ATOM 813 C CA . SER A 1 98 ? 4.385 -11.292 -25.142 1.00 91.56 98 SER A CA 1
ATOM 814 C C . SER A 1 98 ? 3.694 -11.739 -23.849 1.00 91.56 98 SER A C 1
ATOM 816 O O . SER A 1 98 ? 2.482 -11.556 -23.718 1.00 91.56 98 SER A O 1
ATOM 818 N N . ILE A 1 99 ? 4.452 -12.193 -22.847 1.00 91.69 99 ILE A N 1
ATOM 819 C CA . ILE A 1 99 ? 3.909 -12.568 -21.534 1.00 91.69 99 ILE A CA 1
ATOM 820 C C . ILE A 1 99 ? 3.288 -11.359 -20.826 1.00 91.69 99 ILE A C 1
ATOM 822 O O . ILE A 1 99 ? 2.200 -11.471 -20.264 1.00 91.69 99 ILE A O 1
ATOM 826 N N . ASN A 1 100 ? 3.912 -10.180 -20.883 1.00 90.69 100 ASN A N 1
ATOM 827 C CA . ASN A 1 100 ? 3.320 -8.964 -20.314 1.00 90.69 100 ASN A CA 1
ATOM 828 C C . ASN A 1 100 ? 1.980 -8.601 -20.966 1.00 90.69 100 ASN A C 1
ATOM 830 O O . ASN A 1 100 ? 1.030 -8.225 -20.270 1.00 90.69 100 ASN A O 1
ATOM 834 N N . LEU A 1 101 ? 1.879 -8.743 -22.289 1.00 93.50 101 LEU A N 1
ATOM 835 C CA . LEU A 1 101 ? 0.620 -8.546 -23.005 1.00 93.50 101 LEU A CA 1
ATOM 836 C C . LEU A 1 101 ? -0.434 -9.574 -22.577 1.00 93.50 101 LEU A C 1
ATOM 838 O O . LEU A 1 101 ? -1.601 -9.208 -22.405 1.00 93.50 101 LEU A O 1
ATOM 842 N N . GLU A 1 102 ? -0.044 -10.833 -22.378 1.00 93.81 102 GLU A N 1
ATOM 843 C CA . GLU A 1 102 ? -0.947 -11.897 -21.929 1.00 93.81 102 GLU A CA 1
ATOM 844 C C . GLU A 1 102 ? -1.445 -11.661 -20.497 1.00 93.81 102 GLU A C 1
ATOM 846 O O . GLU A 1 102 ? -2.653 -11.704 -20.261 1.00 93.81 102 GLU A O 1
ATOM 851 N N . ILE A 1 103 ? -0.555 -11.291 -19.570 1.00 90.94 103 ILE A N 1
ATOM 852 C CA . ILE A 1 103 ? -0.913 -10.894 -18.198 1.00 90.94 103 ILE A CA 1
ATOM 853 C C . ILE A 1 103 ? -1.944 -9.762 -18.236 1.00 90.94 103 ILE A C 1
ATOM 855 O O . ILE A 1 103 ? -2.993 -9.846 -17.595 1.00 90.94 103 ILE A O 1
ATOM 859 N N . ALA A 1 104 ? -1.695 -8.715 -19.026 1.00 90.19 104 ALA A N 1
ATOM 860 C CA . ALA A 1 104 ? -2.611 -7.583 -19.128 1.00 90.19 104 ALA A CA 1
ATOM 861 C C . ALA A 1 104 ? -3.986 -7.984 -19.695 1.00 90.19 104 ALA A C 1
ATOM 863 O O . ALA A 1 104 ? -5.019 -7.479 -19.242 1.00 90.19 104 ALA A O 1
ATOM 864 N N . LYS A 1 105 ? -4.025 -8.887 -20.684 1.00 93.69 105 LYS A N 1
ATOM 865 C CA . LYS A 1 105 ? -5.275 -9.432 -21.242 1.00 93.69 105 LYS A CA 1
ATOM 866 C C . LYS A 1 105 ? -6.050 -10.232 -20.193 1.00 93.69 105 LYS A C 1
ATOM 868 O O . LYS A 1 105 ? -7.238 -9.962 -20.003 1.00 93.69 105 LYS A O 1
ATOM 873 N N . GLU A 1 106 ? -5.388 -11.130 -19.471 1.00 91.81 106 GLU A N 1
ATOM 874 C CA . GLU A 1 106 ? -6.022 -11.965 -18.445 1.00 91.81 106 GLU A CA 1
ATOM 875 C C . GLU A 1 106 ? -6.540 -11.145 -17.258 1.00 91.81 106 GLU A C 1
ATOM 877 O O . GLU A 1 106 ? -7.684 -11.330 -16.840 1.00 91.81 106 GLU A O 1
ATOM 882 N N . MET A 1 107 ? -5.784 -10.148 -16.787 1.00 86.88 107 MET A N 1
ATOM 883 C CA . MET A 1 107 ? -6.258 -9.237 -15.737 1.00 86.88 107 MET A CA 1
ATOM 884 C C . MET A 1 107 ? -7.507 -8.456 -16.166 1.00 86.88 107 MET A C 1
ATOM 886 O O . MET A 1 107 ? -8.432 -8.276 -15.372 1.00 86.88 107 MET A O 1
ATOM 890 N N . ARG A 1 108 ? -7.564 -7.990 -17.423 1.00 89.50 108 ARG A N 1
ATOM 891 C CA . ARG A 1 108 ? -8.757 -7.316 -17.964 1.00 89.50 108 ARG A CA 1
ATOM 892 C C . ARG A 1 108 ? -9.953 -8.261 -18.035 1.00 89.50 108 ARG A C 1
ATOM 894 O O . ARG A 1 108 ? -11.047 -7.863 -17.642 1.00 89.50 108 ARG A O 1
ATOM 901 N N . LYS A 1 109 ? -9.753 -9.496 -18.501 1.00 89.75 109 LYS A N 1
ATOM 902 C CA . LYS A 1 109 ? -10.806 -10.518 -18.571 1.00 89.75 109 LYS A CA 1
ATOM 903 C C . LYS A 1 109 ? -11.358 -10.841 -17.183 1.00 89.75 109 LYS A C 1
ATOM 905 O O . LYS A 1 109 ? -12.570 -10.814 -16.996 1.00 89.75 109 LYS A O 1
ATOM 910 N N . PHE A 1 110 ? -10.478 -11.065 -16.209 1.00 86.62 110 PHE A N 1
ATOM 911 C CA . PHE A 1 110 ? -10.860 -11.350 -14.828 1.00 86.62 110 PHE A CA 1
ATOM 912 C C . PHE A 1 110 ? -11.697 -10.219 -14.217 1.00 86.62 110 PHE A C 1
ATOM 914 O O . PHE A 1 110 ? -12.779 -10.475 -13.690 1.00 86.62 110 PHE A O 1
ATOM 921 N N . ARG A 1 111 ? -11.258 -8.962 -14.377 1.00 83.88 111 ARG A N 1
ATOM 922 C CA . ARG A 1 111 ? -12.024 -7.791 -13.920 1.00 83.88 111 ARG A CA 1
ATOM 923 C C . ARG A 1 111 ? -13.402 -7.697 -14.572 1.00 83.88 111 ARG A C 1
ATOM 925 O O . ARG A 1 111 ? -14.379 -7.486 -13.870 1.00 83.88 111 ARG A O 1
ATOM 932 N N . ARG A 1 112 ? -13.509 -7.907 -15.890 1.00 85.81 112 ARG A N 1
ATOM 933 C CA . ARG A 1 112 ? -14.806 -7.874 -16.593 1.00 85.81 112 ARG A CA 1
ATOM 934 C C . ARG A 1 112 ? -15.785 -8.913 -16.052 1.00 85.81 112 ARG A C 1
ATOM 936 O O . ARG A 1 112 ? -16.939 -8.581 -15.817 1.00 85.81 112 ARG A O 1
ATOM 943 N N . VAL A 1 113 ? -15.321 -10.145 -15.835 1.00 85.81 113 VAL A N 1
ATOM 944 C CA . VAL A 1 113 ? -16.154 -11.219 -15.271 1.00 85.81 113 VAL A CA 1
ATOM 945 C C . VAL A 1 113 ? -16.603 -10.870 -13.856 1.00 85.81 113 VAL A C 1
ATOM 947 O O . VAL A 1 113 ? -17.765 -11.086 -13.523 1.00 85.81 113 VAL A O 1
ATOM 950 N N . LYS A 1 114 ? -15.708 -10.310 -13.033 1.00 82.75 114 LYS A N 1
ATOM 951 C CA . LYS A 1 114 ? -16.05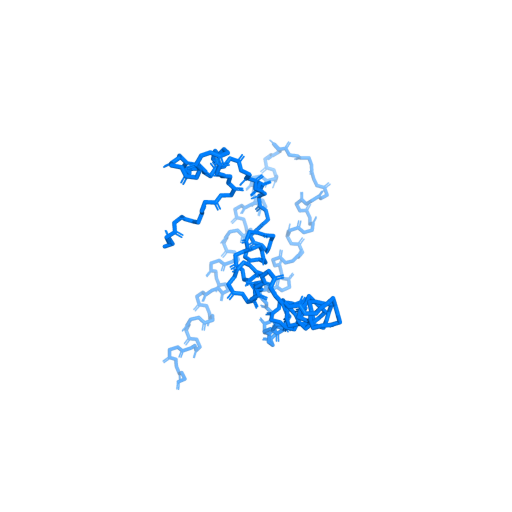1 -9.876 -11.677 1.00 82.75 114 LYS A CA 1
ATOM 952 C C . LYS A 1 114 ? -17.131 -8.788 -11.694 1.00 82.75 114 LYS A C 1
ATOM 954 O O . LYS A 1 114 ? -18.186 -8.992 -11.107 1.00 82.75 114 LYS A O 1
ATOM 959 N N . ASN A 1 115 ? -16.926 -7.719 -12.463 1.00 81.31 115 ASN A N 1
ATOM 960 C CA . ASN A 1 115 ? -17.894 -6.624 -12.587 1.00 81.31 115 ASN A CA 1
ATOM 961 C C . ASN A 1 115 ? -19.250 -7.114 -13.123 1.00 81.31 115 ASN A C 1
ATOM 963 O O . ASN A 1 115 ? -20.296 -6.659 -12.679 1.00 81.31 115 ASN A O 1
ATOM 967 N N . GLN A 1 116 ? -19.253 -8.065 -14.064 1.00 82.38 116 GLN A N 1
ATOM 968 C CA . GLN A 1 116 ? -20.493 -8.644 -14.583 1.00 82.38 116 GLN A CA 1
ATOM 969 C C . GLN A 1 116 ? -21.267 -9.432 -13.516 1.00 82.38 116 GLN A C 1
ATOM 971 O O . GLN A 1 116 ? -22.494 -9.441 -13.555 1.00 82.38 116 GLN A O 1
ATOM 976 N N . LYS A 1 117 ? -20.578 -10.111 -12.591 1.00 80.62 117 LYS A N 1
ATOM 977 C CA . LYS A 1 117 ? -21.223 -10.784 -11.454 1.00 80.62 117 LYS A CA 1
ATOM 978 C C . LYS A 1 117 ? -21.793 -9.768 -10.468 1.00 80.62 117 LYS A C 1
ATOM 980 O O . LYS A 1 117 ? -22.931 -9.928 -10.053 1.00 80.62 117 LYS A O 1
ATOM 985 N N . GLU A 1 118 ? -21.034 -8.717 -10.165 1.00 74.44 118 GLU A N 1
ATOM 986 C CA . GLU A 1 118 ? -21.453 -7.644 -9.254 1.00 74.44 118 GLU A CA 1
ATOM 987 C C . GLU A 1 118 ? -22.699 -6.903 -9.769 1.00 74.44 118 GLU A C 1
ATOM 989 O O . GLU A 1 118 ? -23.601 -6.653 -8.991 1.00 74.44 118 GLU A O 1
ATOM 994 N N . ILE A 1 119 ? -22.812 -6.629 -11.077 1.00 74.62 119 ILE A N 1
ATOM 995 C CA . ILE A 1 119 ? -24.008 -5.983 -11.669 1.00 74.62 119 ILE A CA 1
ATOM 996 C C . ILE A 1 119 ? -25.255 -6.884 -11.627 1.00 74.62 119 ILE A C 1
ATOM 998 O O . ILE A 1 119 ? -26.378 -6.392 -11.651 1.00 74.62 119 ILE A O 1
ATOM 1002 N N . LYS A 1 120 ? -25.071 -8.208 -11.644 1.00 67.94 120 LYS A N 1
ATOM 1003 C CA . LYS A 1 120 ? -26.174 -9.182 -11.645 1.00 67.94 120 LYS A CA 1
ATOM 1004 C C . LYS A 1 120 ? -26.680 -9.532 -10.240 1.00 67.94 120 LYS A C 1
ATOM 1006 O O . LYS A 1 120 ? -27.610 -10.329 -10.150 1.00 67.94 120 LYS A O 1
ATOM 1011 N N . THR A 1 121 ? -26.033 -9.016 -9.196 1.00 52.91 121 THR A N 1
ATOM 1012 C CA . THR A 1 121 ? -26.369 -9.254 -7.785 1.00 52.91 121 THR A CA 1
ATOM 1013 C C . THR A 1 121 ? -27.111 -8.044 -7.243 1.00 52.91 121 THR A C 1
ATOM 1015 O O . THR A 1 121 ? -28.084 -8.258 -6.493 1.00 52.91 121 THR A O 1
#